Protein AF-A0A930SZN4-F1 (afdb_monomer_lite)

Sequence (56 aa):
MKYNINIKKRASKVLENLPNTDYQKVRDAIIELEKIPRPSGCLKLTGRDAYSLSML

Foldseek 3Di:
DFDDDDDDPVRVVVLVPDDPVVNVVVVVVSVVCRVPVQDPQWDQDPPDRDTDRDDD

Radius of gyration: 12.01 Å; chains: 1; bounding box: 25×26×28 Å

Structure (mmCIF, N/CA/C/O backbone):
data_AF-A0A930SZN4-F1
#
_entry.id   AF-A0A930SZN4-F1
#
loop_
_atom_site.group_PDB
_atom_site.id
_atom_site.type_symbol
_atom_site.label_atom_id
_atom_site.label_alt_id
_atom_site.label_comp_id
_atom_site.label_asym_id
_atom_site.label_entity_id
_atom_site.label_seq_id
_atom_site.pdbx_PDB_ins_code
_atom_site.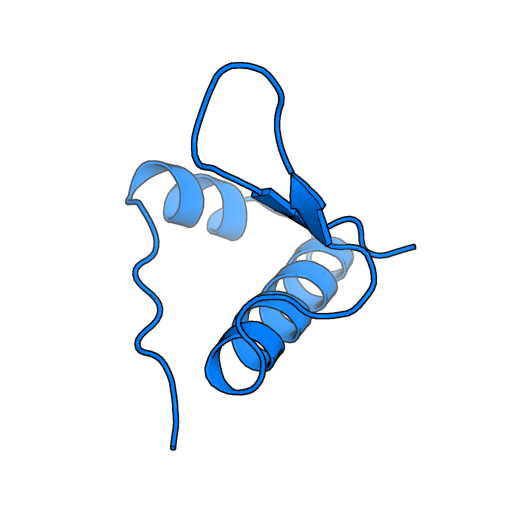Cartn_x
_atom_site.Cartn_y
_atom_site.Cartn_z
_atom_site.occupancy
_atom_site.B_iso_or_equiv
_atom_site.auth_seq_id
_atom_site.auth_comp_id
_atom_site.auth_asym_id
_atom_site.auth_atom_id
_atom_site.pdbx_PDB_model_num
ATOM 1 N N . MET A 1 1 ? 1.820 -10.501 -16.192 1.00 81.56 1 MET A N 1
ATOM 2 C CA . MET A 1 1 ? 1.394 -11.088 -14.902 1.00 81.56 1 MET A CA 1
ATOM 3 C C . MET A 1 1 ? 1.107 -9.938 -13.952 1.00 81.56 1 MET A C 1
ATOM 5 O O . MET A 1 1 ? 1.883 -8.992 -13.966 1.00 81.56 1 MET A O 1
ATOM 9 N N . LYS A 1 2 ? -0.010 -9.964 -13.221 1.00 89.81 2 LYS A N 1
ATOM 10 C CA . LYS A 1 2 ? -0.372 -8.917 -12.256 1.00 89.81 2 LYS A CA 1
ATOM 11 C C . LYS A 1 2 ? -0.509 -9.525 -10.868 1.00 89.81 2 LYS A C 1
ATOM 13 O O . LYS A 1 2 ? -1.013 -10.640 -10.742 1.00 89.81 2 LYS A O 1
ATOM 18 N N . TYR A 1 3 ? -0.079 -8.794 -9.854 1.00 94.88 3 TYR A N 1
ATOM 19 C CA . TYR A 1 3 ? -0.277 -9.155 -8.460 1.00 94.88 3 TYR A CA 1
ATOM 20 C C . TYR A 1 3 ? -1.650 -8.685 -7.994 1.00 94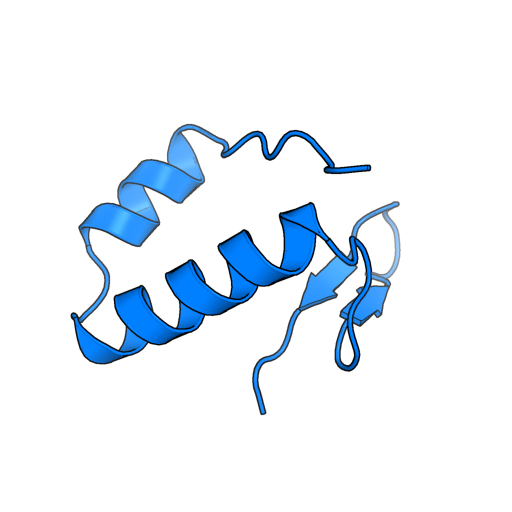.88 3 TYR A C 1
ATOM 22 O O . TYR A 1 3 ? -2.103 -7.602 -8.358 1.00 94.88 3 TYR A O 1
ATOM 30 N N . ASN A 1 4 ? -2.314 -9.506 -7.184 1.00 95.00 4 ASN A N 1
ATOM 31 C CA . ASN A 1 4 ? -3.546 -9.098 -6.529 1.00 95.00 4 ASN A CA 1
ATOM 32 C C . ASN A 1 4 ? -3.205 -8.212 -5.324 1.00 95.00 4 ASN A C 1
ATOM 34 O O . ASN A 1 4 ? -2.393 -8.595 -4.478 1.00 95.00 4 A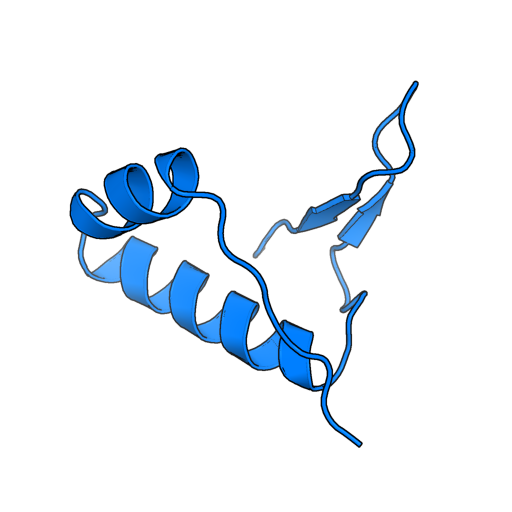SN A O 1
ATOM 38 N N . ILE A 1 5 ? -3.823 -7.036 -5.253 1.00 94.06 5 ILE A N 1
ATOM 39 C CA . ILE A 1 5 ? -3.634 -6.102 -4.150 1.00 94.06 5 ILE A CA 1
ATOM 40 C C . ILE A 1 5 ? -4.765 -6.277 -3.146 1.00 94.06 5 ILE A C 1
ATOM 42 O O . ILE A 1 5 ? -5.930 -6.031 -3.449 1.00 94.06 5 ILE A O 1
ATOM 46 N N . ASN A 1 6 ? -4.404 -6.637 -1.917 1.00 96.06 6 ASN A N 1
ATOM 47 C CA . ASN A 1 6 ? -5.344 -6.692 -0.808 1.00 96.06 6 ASN A CA 1
ATOM 48 C C . ASN A 1 6 ? -5.143 -5.496 0.132 1.00 96.06 6 ASN A C 1
ATOM 50 O O . ASN A 1 6 ? -4.092 -5.354 0.765 1.00 96.06 6 ASN A O 1
ATOM 54 N N . ILE A 1 7 ? -6.165 -4.648 0.257 1.00 95.19 7 ILE A N 1
ATOM 55 C CA . ILE A 1 7 ? -6.138 -3.457 1.112 1.00 95.19 7 ILE A CA 1
ATOM 56 C C . ILE A 1 7 ? -6.837 -3.776 2.433 1.00 95.19 7 ILE A C 1
ATOM 58 O O . ILE A 1 7 ? -8.012 -4.134 2.481 1.00 95.19 7 ILE A O 1
ATOM 62 N N . LYS A 1 8 ? -6.124 -3.609 3.553 1.00 96.81 8 LYS A N 1
ATOM 63 C CA . LYS A 1 8 ? -6.722 -3.780 4.886 1.00 96.81 8 LYS A CA 1
ATOM 64 C C . LYS A 1 8 ? -7.863 -2.777 5.078 1.00 96.81 8 LYS A C 1
ATOM 66 O O . LYS A 1 8 ? -7.690 -1.597 4.790 1.00 96.81 8 LYS A O 1
ATOM 71 N N . LYS A 1 9 ? -8.961 -3.195 5.718 1.00 96.62 9 LYS A N 1
ATOM 72 C CA . LYS A 1 9 ? -1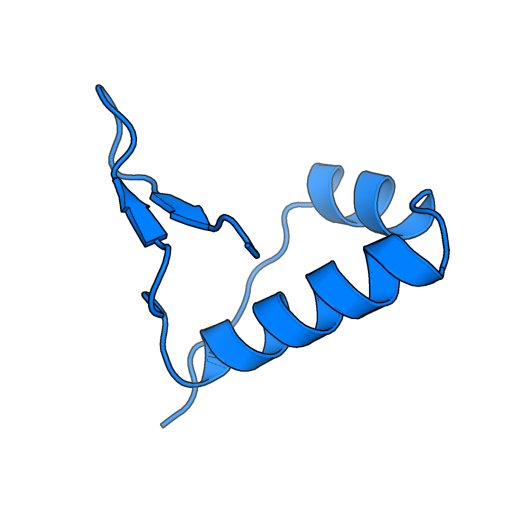0.113 -2.323 6.039 1.00 96.62 9 LYS A CA 1
ATOM 73 C C . LYS A 1 9 ? -9.710 -0.994 6.694 1.00 96.62 9 LYS A C 1
ATOM 75 O O . LYS A 1 9 ? -10.236 0.055 6.346 1.00 96.62 9 LYS A O 1
ATOM 80 N N . ARG A 1 10 ? -8.738 -1.024 7.615 1.00 96.50 10 ARG A N 1
ATOM 81 C CA . ARG A 1 10 ? -8.205 0.190 8.261 1.00 96.50 10 ARG A CA 1
ATOM 82 C C . ARG A 1 10 ? -7.504 1.142 7.285 1.00 96.50 10 ARG A C 1
ATOM 84 O O . ARG A 1 10 ? -7.578 2.342 7.481 1.00 96.50 10 ARG A O 1
ATOM 91 N N . ALA A 1 11 ? -6.835 0.612 6.262 1.00 95.12 11 ALA A N 1
ATOM 92 C CA . ALA A 1 11 ? -6.165 1.412 5.244 1.00 95.12 11 ALA A CA 1
ATOM 93 C C . ALA A 1 11 ? -7.188 2.041 4.288 1.00 95.12 11 ALA A C 1
ATOM 95 O O . ALA A 1 11 ? -7.052 3.218 3.996 1.00 95.12 11 ALA A O 1
ATOM 96 N N . SER A 1 12 ? -8.251 1.317 3.906 1.00 95.94 12 SER A N 1
ATOM 97 C CA . SER A 1 12 ? -9.366 1.885 3.118 1.00 95.94 12 SER A CA 1
ATOM 98 C C . SER A 1 12 ? -9.943 3.138 3.776 1.00 95.94 12 SER A C 1
ATOM 100 O O . SER A 1 12 ? -9.992 4.190 3.153 1.00 95.94 12 SER A O 1
ATOM 102 N N . LYS A 1 13 ? -10.251 3.061 5.079 1.00 96.69 13 LYS A N 1
ATOM 103 C CA . LYS A 1 13 ? -10.763 4.214 5.835 1.00 96.69 13 LYS A CA 1
ATOM 104 C C . LYS A 1 13 ? -9.811 5.409 5.832 1.00 96.69 13 LYS A C 1
ATOM 106 O O . LYS A 1 13 ? -10.261 6.545 5.868 1.00 96.69 13 LYS A O 1
ATOM 111 N N . VAL A 1 14 ? -8.499 5.170 5.842 1.00 96.31 14 VAL A N 1
ATOM 112 C CA . VAL A 1 14 ? -7.515 6.258 5.758 1.00 96.31 14 VAL A CA 1
ATOM 113 C C . VAL A 1 14 ? -7.520 6.860 4.357 1.00 96.31 14 VAL A C 1
ATOM 115 O O . VAL A 1 14 ? -7.573 8.077 4.243 1.00 96.31 14 VAL A O 1
ATOM 118 N N . LEU A 1 15 ? -7.529 6.028 3.310 1.00 95.44 15 LEU A N 1
ATOM 119 C CA . LEU A 1 15 ? -7.582 6.484 1.917 1.00 95.44 15 LEU A CA 1
ATOM 120 C C . LEU A 1 15 ? -8.811 7.360 1.643 1.00 95.44 15 LEU A C 1
ATOM 122 O O . LEU A 1 15 ? -8.683 8.374 0.969 1.00 95.44 15 LEU A O 1
ATOM 126 N N . GLU A 1 16 ? -9.969 7.001 2.203 1.00 95.75 16 GLU A N 1
ATOM 127 C CA . GLU A 1 16 ? -11.224 7.761 2.089 1.00 95.75 16 GLU A CA 1
ATOM 128 C C . GLU A 1 16 ? -11.131 9.188 2.656 1.00 95.75 16 GLU A C 1
ATOM 130 O O . GLU A 1 16 ? -11.865 10.065 2.212 1.00 95.75 16 GLU A O 1
ATOM 135 N N . ASN A 1 17 ? -10.235 9.431 3.618 1.00 96.75 17 ASN A N 1
ATOM 136 C CA . ASN A 1 17 ? -10.090 10.720 4.301 1.00 96.75 17 ASN A CA 1
ATOM 137 C C . ASN A 1 17 ? -8.856 11.521 3.847 1.00 96.75 17 ASN A C 1
ATOM 139 O O . ASN A 1 17 ? -8.564 12.570 4.423 1.00 96.75 17 ASN A O 1
ATOM 143 N N . LEU A 1 18 ? -8.100 11.038 2.855 1.00 95.75 18 LEU A N 1
ATOM 144 C CA . LEU A 1 18 ? -6.932 11.759 2.353 1.00 95.75 18 LEU A CA 1
ATOM 145 C C . LEU A 1 18 ? -7.344 12.996 1.536 1.00 95.75 18 LEU A C 1
ATOM 147 O O . LEU A 1 18 ? -8.318 12.938 0.780 1.00 95.75 18 LEU A O 1
ATOM 151 N N . PRO A 1 19 ? -6.567 14.094 1.596 1.00 97.00 19 PRO A N 1
ATOM 152 C CA . PRO A 1 19 ? -6.675 15.172 0.621 1.00 97.00 19 PRO A CA 1
ATOM 153 C C . PRO A 1 19 ? -6.531 14.625 -0.802 1.00 97.00 19 PRO A C 1
ATOM 155 O O . PRO A 1 19 ? -5.730 13.723 -1.047 1.00 97.00 19 PRO A O 1
ATOM 158 N N . ASN A 1 20 ? -7.266 15.192 -1.762 1.00 93.31 20 ASN A N 1
ATOM 159 C CA . ASN A 1 20 ? -7.324 14.666 -3.132 1.00 93.31 20 ASN A CA 1
ATOM 160 C C . ASN A 1 20 ? -5.930 14.514 -3.779 1.00 93.31 20 ASN A C 1
ATOM 162 O O . ASN A 1 20 ? -5.663 13.529 -4.464 1.00 93.31 20 ASN A O 1
ATOM 166 N N . THR A 1 21 ? -5.016 15.452 -3.517 1.00 92.94 21 THR A N 1
ATOM 167 C CA . THR A 1 21 ? -3.631 15.404 -4.013 1.00 92.94 21 THR A CA 1
ATOM 168 C C . THR A 1 21 ? -2.848 14.213 -3.469 1.00 92.94 21 THR A C 1
ATOM 170 O O . THR A 1 21 ? -2.105 13.573 -4.210 1.00 92.94 21 THR A O 1
ATOM 173 N N . ASP A 1 22 ? -3.025 13.889 -2.191 1.00 94.00 22 ASP A N 1
ATOM 174 C CA . ASP A 1 22 ? -2.319 12.783 -1.544 1.00 94.00 22 ASP A CA 1
ATOM 175 C C . ASP A 1 22 ? -2.964 11.449 -1.910 1.00 94.00 22 ASP A C 1
ATOM 177 O O . ASP A 1 22 ? -2.264 10.476 -2.189 1.00 94.00 22 ASP A O 1
ATOM 181 N N . TYR A 1 23 ? -4.296 11.418 -2.006 1.00 95.44 23 TYR A N 1
ATOM 182 C CA . TYR A 1 23 ? -5.035 10.259 -2.493 1.00 95.44 23 TYR A CA 1
ATOM 183 C C . TYR A 1 23 ? -4.568 9.837 -3.890 1.00 95.44 23 TYR A C 1
ATOM 185 O O . TYR A 1 23 ? -4.310 8.655 -4.106 1.00 95.44 23 TYR A O 1
ATOM 193 N N . GLN A 1 24 ? -4.414 10.782 -4.826 1.00 95.00 24 GLN A N 1
ATOM 194 C CA . GLN A 1 24 ? -3.956 10.483 -6.188 1.00 95.00 24 GLN A CA 1
ATOM 195 C C . GLN A 1 24 ? -2.561 9.854 -6.194 1.00 95.00 24 GLN A C 1
ATOM 197 O O . GLN A 1 24 ? -2.387 8.788 -6.782 1.00 95.00 24 GLN A O 1
ATOM 202 N N . LYS A 1 25 ? -1.603 10.441 -5.464 1.00 93.31 25 LYS A N 1
ATOM 203 C CA . LYS A 1 25 ? -0.244 9.888 -5.334 1.00 93.31 25 LYS A CA 1
ATOM 204 C C . LYS A 1 25 ? -0.270 8.461 -4.787 1.00 93.31 25 LYS A C 1
ATOM 206 O O . LYS A 1 25 ? 0.341 7.557 -5.354 1.00 93.31 25 LYS A O 1
ATOM 211 N N . VAL A 1 26 ? -1.026 8.243 -3.709 1.00 93.81 26 VAL A N 1
ATOM 212 C CA . VAL A 1 26 ? -1.124 6.927 -3.069 1.00 93.81 26 VAL A CA 1
ATOM 213 C C . VAL A 1 26 ? -1.812 5.906 -3.976 1.00 93.81 26 VAL A C 1
ATOM 215 O O . VAL A 1 26 ? -1.334 4.778 -4.091 1.00 93.81 26 VAL A O 1
ATOM 218 N N . ARG A 1 27 ? -2.900 6.287 -4.652 1.00 94.00 27 ARG A N 1
ATOM 219 C CA . ARG A 1 27 ? -3.610 5.447 -5.626 1.00 94.00 27 ARG A CA 1
ATOM 220 C C . ARG A 1 27 ? -2.679 5.004 -6.749 1.00 94.00 27 ARG A C 1
ATOM 222 O O . ARG A 1 27 ? -2.636 3.816 -7.059 1.00 94.00 27 ARG A O 1
ATOM 229 N N . ASP A 1 28 ? -1.943 5.938 -7.341 1.00 93.50 28 ASP A N 1
ATOM 230 C CA . ASP A 1 28 ? -1.090 5.656 -8.494 1.00 93.50 28 ASP A CA 1
ATOM 231 C C . ASP A 1 28 ? 0.037 4.691 -8.111 1.00 93.50 28 ASP A C 1
ATOM 233 O O . ASP A 1 28 ? 0.280 3.706 -8.808 1.00 93.50 28 ASP A O 1
ATOM 237 N N . ALA A 1 29 ? 0.630 4.870 -6.931 1.00 92.38 29 ALA A N 1
ATOM 238 C CA . ALA A 1 29 ? 1.602 3.919 -6.413 1.00 92.38 29 ALA A CA 1
ATOM 239 C C . ALA A 1 29 ? 1.003 2.542 -6.090 1.00 92.38 29 ALA A C 1
ATOM 241 O O . ALA A 1 29 ? 1.647 1.530 -6.348 1.00 92.38 29 ALA A O 1
ATOM 242 N N . ILE A 1 30 ? -0.222 2.464 -5.557 1.00 93.69 30 ILE A N 1
ATOM 243 C CA . ILE A 1 30 ? -0.906 1.178 -5.339 1.00 93.69 30 ILE A CA 1
ATOM 244 C C . ILE A 1 30 ? -1.105 0.438 -6.671 1.00 93.69 30 ILE A C 1
ATOM 246 O O . ILE A 1 30 ? -0.910 -0.776 -6.727 1.00 93.69 30 ILE A O 1
ATOM 250 N N . ILE A 1 31 ? -1.450 1.155 -7.743 1.00 92.44 31 ILE A N 1
ATOM 251 C CA . ILE A 1 31 ? -1.597 0.577 -9.087 1.00 92.44 31 ILE A CA 1
ATOM 252 C C . ILE A 1 31 ? -0.243 0.085 -9.625 1.00 92.44 31 ILE A C 1
ATOM 254 O O . ILE A 1 31 ? -0.178 -0.983 -10.235 1.00 92.44 31 ILE A O 1
ATOM 258 N N . GLU A 1 32 ? 0.850 0.813 -9.375 1.00 92.25 32 GLU A N 1
ATOM 259 C CA . GLU A 1 32 ? 2.215 0.399 -9.738 1.00 92.25 32 GLU A CA 1
ATOM 260 C C . GLU A 1 32 ? 2.580 -0.962 -9.108 1.00 92.25 32 GLU A C 1
ATOM 262 O O . GLU A 1 32 ? 3.168 -1.827 -9.770 1.00 92.25 32 GLU A O 1
ATOM 267 N N . LEU A 1 33 ? 2.154 -1.195 -7.857 1.00 93.12 33 LEU A N 1
ATOM 268 C CA . LEU A 1 33 ? 2.402 -2.444 -7.128 1.00 93.12 33 LEU A CA 1
ATOM 269 C C . LEU A 1 33 ? 1.770 -3.675 -7.792 1.00 93.12 33 LEU A C 1
ATOM 271 O O . LEU A 1 33 ? 2.289 -4.780 -7.618 1.00 93.12 33 LEU A O 1
ATOM 275 N N . GLU A 1 34 ? 0.698 -3.518 -8.584 1.00 94.50 34 GLU A N 1
ATOM 276 C CA . GLU A 1 34 ? 0.138 -4.633 -9.365 1.00 94.50 34 GLU A CA 1
ATOM 277 C C . GLU A 1 34 ? 1.154 -5.193 -10.365 1.00 94.50 34 GLU A C 1
ATOM 279 O O . GLU A 1 34 ? 1.091 -6.372 -10.720 1.00 94.50 34 GLU A O 1
ATOM 284 N N . LYS A 1 35 ? 2.061 -4.348 -10.864 1.00 93.69 35 LYS A N 1
ATOM 285 C CA . LYS A 1 35 ? 3.048 -4.702 -11.891 1.00 93.69 35 LYS A CA 1
ATOM 286 C C . LYS A 1 35 ? 4.386 -5.061 -11.259 1.00 93.69 35 LYS A C 1
ATOM 288 O O . LYS A 1 35 ? 4.977 -6.082 -11.607 1.00 93.69 35 LYS A O 1
ATOM 293 N N . ILE A 1 36 ? 4.852 -4.222 -10.335 1.00 92.25 36 ILE A N 1
ATOM 294 C CA . ILE A 1 36 ? 6.160 -4.330 -9.690 1.00 92.25 36 ILE A CA 1
ATOM 295 C C . ILE A 1 36 ? 5.927 -4.287 -8.175 1.00 92.25 36 ILE A C 1
ATOM 297 O O . ILE A 1 36 ? 5.791 -3.203 -7.624 1.00 92.25 36 ILE A O 1
ATOM 301 N N . PRO A 1 37 ? 5.905 -5.430 -7.464 1.00 90.81 37 PRO A N 1
ATOM 302 C CA . PRO A 1 37 ? 5.582 -5.470 -6.029 1.00 90.81 37 PRO A CA 1
ATOM 303 C C . PRO A 1 37 ? 6.554 -4.714 -5.123 1.00 90.81 37 PRO A C 1
ATOM 305 O O . PRO A 1 37 ? 6.245 -4.451 -3.964 1.00 90.81 37 PRO A O 1
ATOM 308 N N . ARG A 1 38 ? 7.770 -4.458 -5.617 1.00 89.25 38 ARG A N 1
ATOM 309 C CA . ARG A 1 38 ? 8.848 -3.764 -4.906 1.00 89.25 38 ARG A CA 1
ATOM 310 C C . ARG A 1 38 ? 9.490 -2.743 -5.850 1.00 89.25 38 ARG A C 1
ATOM 312 O O . ARG A 1 38 ? 10.574 -3.012 -6.369 1.00 89.25 38 ARG A O 1
ATOM 319 N N . PRO A 1 39 ? 8.795 -1.635 -6.156 1.00 87.81 39 PRO A N 1
ATOM 320 C CA . PRO A 1 39 ? 9.329 -0.600 -7.026 1.00 87.81 39 PRO A CA 1
ATOM 321 C C . PRO A 1 39 ? 10.473 0.147 -6.324 1.00 87.81 39 PRO A C 1
ATOM 323 O O . PRO A 1 39 ? 10.749 -0.059 -5.136 1.00 87.81 39 PRO A O 1
ATOM 326 N N . SER A 1 40 ? 11.155 1.022 -7.064 1.00 85.31 40 SER A N 1
ATOM 327 C CA . SER A 1 40 ? 12.165 1.913 -6.483 1.00 85.31 40 SER A CA 1
ATOM 328 C C . SER A 1 40 ? 11.576 2.711 -5.311 1.00 85.31 40 SER A C 1
ATOM 330 O O . SER A 1 40 ? 10.421 3.128 -5.359 1.00 85.31 40 SER A O 1
ATOM 332 N N . GLY A 1 41 ? 12.354 2.895 -4.244 1.00 86.00 41 GLY A N 1
ATOM 333 C CA . GLY A 1 41 ? 11.892 3.559 -3.018 1.00 86.00 41 GLY A CA 1
ATOM 334 C C . GLY A 1 41 ? 11.213 2.636 -1.997 1.00 86.00 41 GLY A C 1
ATOM 335 O O . GLY A 1 41 ? 10.808 3.103 -0.930 1.00 86.00 41 GLY A O 1
ATOM 336 N N . CYS A 1 42 ? 11.115 1.327 -2.270 1.00 92.31 42 CYS A N 1
ATOM 337 C CA . CYS A 1 42 ? 10.737 0.348 -1.254 1.00 92.31 42 CYS A CA 1
ATOM 338 C C . CYS A 1 42 ? 11.868 0.098 -0.249 1.00 92.31 42 CYS A C 1
ATOM 340 O O . CYS A 1 42 ? 12.943 -0.380 -0.608 1.00 92.31 42 CYS A O 1
ATOM 342 N N . LEU A 1 43 ? 11.590 0.328 1.034 1.00 92.88 43 LEU A N 1
ATOM 343 C CA . LEU A 1 43 ? 12.518 0.082 2.136 1.00 92.88 43 LEU A CA 1
ATOM 344 C C . LEU A 1 43 ? 11.999 -1.055 3.015 1.00 92.88 43 LEU A C 1
ATOM 346 O O . LEU A 1 43 ? 10.838 -1.053 3.431 1.00 92.88 43 LEU A O 1
ATOM 350 N N . LYS A 1 44 ? 12.853 -2.044 3.301 1.00 93.44 44 LYS A N 1
ATOM 351 C CA . LYS A 1 44 ? 12.505 -3.140 4.214 1.00 93.44 44 LYS A CA 1
ATOM 352 C C . LYS A 1 44 ? 12.444 -2.607 5.642 1.00 93.44 44 LYS A C 1
ATOM 354 O O . LYS A 1 44 ? 13.344 -1.902 6.087 1.00 93.44 44 LYS A O 1
ATOM 359 N N . LEU A 1 45 ? 11.388 -2.963 6.360 1.00 94.88 45 LEU A N 1
ATOM 360 C CA . LEU A 1 45 ? 11.197 -2.551 7.743 1.00 94.88 45 LEU A CA 1
ATOM 361 C C . LEU A 1 45 ? 11.983 -3.470 8.678 1.00 94.88 45 LEU A C 1
ATOM 363 O O . LEU A 1 45 ? 11.964 -4.692 8.540 1.00 94.88 45 LEU A O 1
ATOM 367 N N . THR A 1 46 ? 12.657 -2.881 9.659 1.00 95.69 46 THR A N 1
ATOM 368 C CA . THR A 1 46 ? 13.397 -3.635 10.674 1.00 95.69 46 THR A CA 1
ATOM 369 C C . THR A 1 46 ? 12.433 -4.425 11.563 1.00 95.69 46 THR A C 1
ATOM 371 O O . THR A 1 46 ? 11.382 -3.919 11.959 1.00 95.69 46 THR A O 1
ATOM 374 N N . GLY A 1 47 ? 12.779 -5.676 11.878 1.00 95.50 47 GLY A N 1
ATOM 375 C CA . GLY A 1 47 ? 12.034 -6.510 12.831 1.00 95.50 47 GLY A CA 1
ATOM 376 C C . GLY A 1 47 ? 10.730 -7.127 12.310 1.00 95.50 47 GLY A C 1
ATOM 377 O O . GLY A 1 47 ? 10.013 -7.753 13.085 1.00 95.50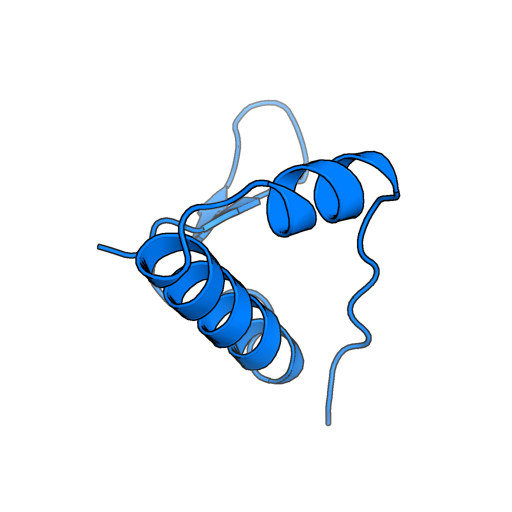 47 GLY A O 1
ATOM 378 N N . ARG A 1 48 ? 10.399 -6.978 11.019 1.00 94.19 48 ARG A N 1
ATOM 379 C CA . ARG A 1 48 ? 9.245 -7.645 10.390 1.00 94.19 48 ARG A CA 1
ATOM 380 C C . ARG A 1 48 ? 9.449 -7.853 8.895 1.00 94.19 48 ARG A C 1
ATOM 382 O O . ARG A 1 48 ? 10.139 -7.073 8.248 1.00 94.19 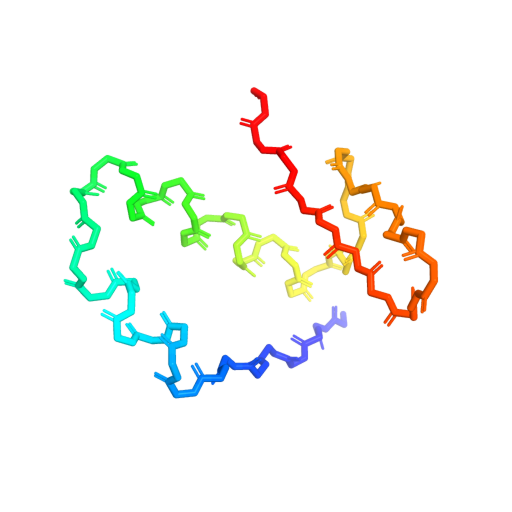48 ARG A O 1
ATOM 389 N N . ASP A 1 49 ? 8.785 -8.856 8.329 1.00 93.12 49 ASP A N 1
ATOM 390 C CA . ASP A 1 49 ? 8.759 -9.048 6.877 1.00 93.12 49 ASP A CA 1
ATOM 391 C C . ASP A 1 49 ? 7.709 -8.137 6.227 1.00 93.12 49 ASP A C 1
ATOM 393 O O . ASP A 1 49 ? 6.603 -8.538 5.871 1.00 93.12 49 ASP A O 1
ATOM 397 N N . ALA A 1 50 ? 8.027 -6.846 6.184 1.00 92.88 50 ALA A N 1
ATOM 398 C CA . ALA A 1 50 ? 7.198 -5.823 5.569 1.00 92.88 50 ALA A CA 1
ATOM 399 C C . ALA A 1 50 ? 8.072 -4.712 4.982 1.00 92.88 50 ALA A C 1
ATOM 401 O O . ALA A 1 50 ? 9.228 -4.540 5.370 1.00 92.88 50 ALA A O 1
ATOM 402 N N . TYR A 1 51 ? 7.495 -3.941 4.065 1.00 93.88 51 TYR A N 1
ATOM 403 C CA . TYR A 1 51 ? 8.168 -2.854 3.363 1.00 93.88 51 TYR A CA 1
ATOM 404 C C . TYR A 1 51 ? 7.355 -1.564 3.502 1.00 93.88 51 TYR A C 1
ATOM 406 O O . TYR A 1 51 ? 6.124 -1.612 3.570 1.00 93.88 51 TYR A O 1
ATOM 414 N N . SER A 1 52 ? 8.032 -0.420 3.551 1.00 92.50 52 SER A N 1
ATOM 415 C CA . SER A 1 52 ? 7.431 0.886 3.280 1.00 92.50 52 SER A CA 1
ATOM 416 C C . SER A 1 52 ? 7.759 1.305 1.853 1.00 92.50 52 SER A C 1
ATOM 418 O O . SER A 1 52 ? 8.798 0.929 1.316 1.00 92.50 52 SER A O 1
ATOM 420 N N . LEU A 1 53 ? 6.874 2.083 1.241 1.00 90.75 53 LEU A N 1
ATOM 421 C CA . LEU A 1 53 ? 7.119 2.743 -0.034 1.00 90.75 53 LEU A CA 1
ATOM 422 C C . LEU A 1 53 ? 7.089 4.245 0.223 1.00 90.75 53 LEU A C 1
ATOM 424 O O . LEU A 1 53 ? 6.079 4.759 0.703 1.00 90.75 53 LEU A O 1
ATOM 428 N N . SER A 1 54 ? 8.200 4.920 -0.052 1.00 83.56 54 SER A N 1
ATOM 429 C CA . SER A 1 54 ? 8.270 6.378 -0.011 1.00 83.56 54 SER A CA 1
ATOM 430 C C . SER A 1 54 ? 8.199 6.903 -1.436 1.00 83.56 54 SER A C 1
ATOM 432 O O . SER A 1 54 ? 9.030 6.544 -2.265 1.00 83.56 54 SER A O 1
ATOM 434 N N . MET A 1 55 ? 7.208 7.745 -1.712 1.00 69.00 55 MET A N 1
ATOM 435 C CA . MET A 1 55 ? 7.112 8.492 -2.964 1.00 69.00 55 MET A CA 1
ATOM 436 C C . MET A 1 55 ? 7.868 9.802 -2.735 1.00 69.00 55 MET A C 1
ATOM 438 O O . MET A 1 55 ? 7.323 10.710 -2.110 1.00 69.00 55 MET A O 1
ATOM 442 N N . LEU A 1 56 ? 9.154 9.823 -3.098 1.00 54.69 56 LEU A N 1
ATOM 443 C CA . LEU A 1 56 ? 9.961 11.049 -3.158 1.00 54.69 56 LEU A CA 1
ATOM 444 C C . LEU A 1 56 ? 9.582 11.858 -4.399 1.00 54.69 56 LEU A C 1
ATOM 446 O O . LEU A 1 56 ? 9.420 11.224 -5.467 1.00 54.69 56 LEU A O 1
#

pLDDT: mean 92.13, std 6.79, range [54.69, 97.0]

Secondary structure (DSSP, 8-state):
--PPP---HHHHHHHHTS-HHHHHHHHHHHHHHTT-SS-TTEEEPTTSS-EEE---